Protein AF-A0A662WEZ5-F1 (afdb_monomer_lite)

Structure (mmCIF, N/CA/C/O backbone):
data_AF-A0A662WEZ5-F1
#
_entry.id   AF-A0A662WEZ5-F1
#
loop_
_atom_site.group_PDB
_atom_site.id
_atom_site.type_symbol
_atom_site.label_atom_id
_atom_site.label_alt_id
_atom_site.label_comp_id
_atom_site.label_asym_id
_atom_site.label_entity_id
_atom_site.label_seq_id
_atom_site.pdbx_PDB_ins_code
_atom_site.Cartn_x
_atom_site.Cartn_y
_atom_site.Cartn_z
_atom_site.occupancy
_atom_site.B_iso_or_equiv
_atom_site.auth_seq_id
_atom_site.auth_comp_id
_atom_site.auth_asym_id
_atom_site.auth_atom_id
_atom_site.pdbx_PDB_model_num
ATOM 1 N N . ALA A 1 1 ? 15.728 -5.614 21.031 1.00 66.12 1 ALA A N 1
ATOM 2 C CA . ALA A 1 1 ? 14.835 -4.623 20.395 1.00 66.12 1 ALA A CA 1
ATOM 3 C C . ALA A 1 1 ? 14.731 -4.954 18.913 1.00 66.12 1 ALA A C 1
ATOM 5 O O . ALA A 1 1 ? 15.714 -5.428 18.359 1.00 66.12 1 ALA A O 1
ATOM 6 N N . TRP A 1 2 ? 13.571 -4.762 18.289 1.00 79.69 2 TRP A N 1
ATOM 7 C CA . TRP A 1 2 ? 13.403 -4.985 16.850 1.00 79.69 2 TRP A CA 1
ATOM 8 C C . TRP A 1 2 ? 14.056 -3.827 16.080 1.00 79.69 2 TRP A C 1
ATOM 10 O O . TRP A 1 2 ? 13.787 -2.669 16.396 1.00 79.69 2 TRP A O 1
ATOM 20 N N . SER A 1 3 ? 14.935 -4.122 15.121 1.00 85.38 3 SER A N 1
ATOM 21 C CA . SER A 1 3 ? 15.594 -3.121 14.266 1.00 85.38 3 SER A CA 1
ATOM 22 C C . SER A 1 3 ? 14.822 -2.904 12.963 1.00 85.38 3 SER A C 1
ATOM 24 O O . SER A 1 3 ? 14.014 -3.743 12.563 1.00 85.38 3 SER A O 1
ATOM 26 N N . GLU A 1 4 ? 15.071 -1.785 12.275 1.00 85.81 4 GLU A N 1
ATOM 27 C CA . GLU A 1 4 ? 14.541 -1.594 10.921 1.00 85.81 4 GLU A CA 1
ATOM 28 C C . GLU A 1 4 ? 15.041 -2.699 9.980 1.00 85.81 4 GLU A C 1
ATOM 30 O O . GLU A 1 4 ? 16.149 -3.219 10.131 1.00 85.81 4 GLU A O 1
ATOM 35 N N . SER A 1 5 ? 14.217 -3.057 8.994 1.00 86.38 5 SER A N 1
ATOM 36 C CA . SER A 1 5 ? 14.626 -3.998 7.953 1.00 86.38 5 SER A CA 1
ATOM 37 C C . SER A 1 5 ? 15.771 -3.417 7.121 1.00 86.38 5 SER A C 1
ATOM 39 O O . SER A 1 5 ? 15.763 -2.233 6.800 1.00 86.38 5 SER A O 1
ATOM 41 N N . SER A 1 6 ? 16.715 -4.257 6.699 1.00 86.69 6 SER A N 1
ATOM 42 C CA . SER A 1 6 ? 17.748 -3.892 5.721 1.00 86.69 6 SER A CA 1
ATOM 43 C C . SER A 1 6 ? 17.216 -3.790 4.286 1.00 86.69 6 SER A C 1
ATOM 45 O O . SER A 1 6 ? 17.895 -3.250 3.417 1.00 86.69 6 SER A O 1
ATOM 47 N N . HIS A 1 7 ? 16.003 -4.287 4.020 1.00 83.88 7 HIS A N 1
ATOM 48 C CA . HIS A 1 7 ? 15.412 -4.280 2.685 1.00 83.88 7 HIS A CA 1
ATOM 49 C C . HIS A 1 7 ? 14.556 -3.028 2.499 1.00 83.88 7 HIS A C 1
ATOM 51 O O . HIS A 1 7 ? 13.577 -2.819 3.223 1.00 83.88 7 HIS A O 1
ATOM 57 N N . ASN A 1 8 ? 14.881 -2.229 1.480 1.00 78.56 8 ASN A N 1
ATOM 58 C CA . ASN A 1 8 ? 14.204 -0.960 1.194 1.00 78.56 8 ASN A CA 1
ATOM 59 C C . ASN A 1 8 ? 12.679 -1.105 1.080 1.00 78.56 8 ASN A C 1
ATOM 61 O O . ASN A 1 8 ? 11.951 -0.232 1.552 1.00 78.56 8 ASN A O 1
ATOM 65 N N . LEU A 1 9 ? 12.191 -2.234 0.547 1.00 79.94 9 LEU A N 1
ATOM 66 C CA . LEU A 1 9 ? 10.758 -2.507 0.453 1.00 79.94 9 LEU A CA 1
ATOM 67 C C . LEU A 1 9 ? 10.081 -2.457 1.817 1.00 79.94 9 LEU A C 1
ATOM 69 O O . LEU A 1 9 ? 9.149 -1.689 2.032 1.00 79.94 9 LEU A O 1
ATOM 73 N N . PHE A 1 10 ? 10.558 -3.279 2.749 1.00 85.19 10 PHE A N 1
ATOM 74 C CA . PHE A 1 10 ? 9.938 -3.418 4.060 1.00 85.19 10 PHE A CA 1
ATOM 75 C C . PHE A 1 10 ? 10.091 -2.144 4.888 1.00 85.19 10 PHE A C 1
ATOM 77 O O . PHE A 1 10 ? 9.192 -1.815 5.664 1.00 85.19 10 PHE A O 1
ATOM 84 N N . ARG A 1 11 ? 11.170 -1.378 4.680 1.00 85.81 11 ARG A N 1
ATOM 85 C CA . ARG A 1 11 ? 11.307 -0.032 5.257 1.00 85.81 11 ARG A CA 1
ATOM 86 C C . ARG A 1 11 ? 10.204 0.905 4.761 1.00 85.81 11 ARG A C 1
ATOM 88 O O . ARG A 1 11 ? 9.552 1.544 5.585 1.00 85.81 11 ARG A O 1
ATOM 95 N N . LEU A 1 12 ? 9.944 0.948 3.450 1.00 82.19 12 LEU A N 1
ATOM 96 C CA . LEU A 1 12 ? 8.873 1.776 2.884 1.00 82.19 12 LEU A CA 1
ATOM 97 C C . LEU A 1 12 ? 7.482 1.316 3.318 1.00 82.19 12 LEU A C 1
ATOM 99 O O . LEU A 1 12 ? 6.679 2.153 3.726 1.00 82.19 12 LEU A O 1
ATOM 103 N N . VAL A 1 13 ? 7.205 0.009 3.293 1.00 86.50 13 VAL A N 1
ATOM 104 C CA . VAL A 1 13 ? 5.933 -0.537 3.796 1.00 86.50 13 VAL A CA 1
ATOM 105 C C . VAL A 1 13 ? 5.736 -0.121 5.253 1.00 86.50 13 VAL A C 1
ATOM 107 O O . VAL A 1 13 ? 4.686 0.403 5.599 1.00 86.50 13 VAL A O 1
ATOM 110 N N . THR A 1 14 ? 6.765 -0.243 6.098 1.00 89.56 14 THR A N 1
ATOM 111 C CA . THR A 1 14 ? 6.704 0.191 7.506 1.00 89.56 14 THR A CA 1
ATOM 112 C C . THR A 1 14 ? 6.418 1.689 7.632 1.00 89.56 14 THR A C 1
ATOM 114 O O . THR A 1 14 ? 5.578 2.094 8.439 1.00 89.56 14 THR A O 1
ATOM 117 N N . LEU A 1 15 ? 7.088 2.524 6.833 1.00 87.62 15 LEU A N 1
ATOM 118 C CA . LEU A 1 15 ? 6.871 3.970 6.820 1.00 87.62 15 LEU A CA 1
ATOM 119 C C . LEU A 1 15 ? 5.429 4.325 6.426 1.00 87.62 15 LEU A C 1
ATOM 121 O O . LEU A 1 15 ? 4.801 5.149 7.094 1.00 87.62 15 LEU A O 1
ATOM 125 N N . HIS A 1 16 ? 4.897 3.710 5.369 1.00 88.88 16 HIS A N 1
ATOM 126 C CA . HIS A 1 16 ? 3.524 3.952 4.930 1.00 88.88 16 HIS A CA 1
ATOM 127 C C . HIS A 1 16 ? 2.503 3.416 5.938 1.00 88.88 16 HIS A C 1
ATOM 129 O O . HIS A 1 16 ? 1.541 4.118 6.227 1.00 88.88 16 HIS A O 1
ATOM 135 N N . SER A 1 17 ? 2.744 2.255 6.551 1.00 92.00 17 SER A N 1
ATOM 136 C CA . SER A 1 17 ? 1.883 1.698 7.603 1.00 92.00 17 SER A CA 1
ATOM 137 C C . SER A 1 17 ? 1.761 2.618 8.815 1.00 92.00 17 SER A C 1
ATOM 139 O O . SER A 1 17 ? 0.670 2.762 9.359 1.00 92.00 17 SER A O 1
ATOM 141 N N . ARG A 1 18 ? 2.851 3.286 9.226 1.00 93.12 18 ARG A N 1
ATOM 142 C CA . ARG A 1 18 ? 2.806 4.290 10.308 1.00 93.12 18 ARG A CA 1
ATOM 143 C C . ARG A 1 18 ? 1.871 5.447 9.943 1.00 93.12 18 ARG A C 1
ATOM 145 O O . ARG A 1 18 ? 0.983 5.782 10.719 1.00 93.12 18 ARG A O 1
ATOM 152 N N . LYS A 1 19 ? 2.018 5.996 8.732 1.00 92.81 19 LYS A N 1
ATOM 153 C CA . LYS A 1 19 ? 1.162 7.086 8.232 1.00 92.81 19 LYS A CA 1
ATOM 154 C C . LYS A 1 19 ? -0.301 6.657 8.067 1.00 92.81 19 LYS A C 1
ATOM 156 O O . LYS A 1 19 ? -1.195 7.427 8.407 1.00 92.81 19 LYS A O 1
ATOM 161 N N . ALA A 1 20 ? -0.540 5.441 7.576 1.00 93.81 20 ALA A N 1
ATOM 162 C CA . ALA A 1 20 ? -1.875 4.869 7.430 1.00 93.81 20 ALA A CA 1
ATOM 163 C C . ALA A 1 20 ? -2.553 4.698 8.796 1.00 93.81 20 ALA A C 1
ATOM 165 O O . ALA A 1 20 ? -3.692 5.114 8.977 1.00 93.81 20 ALA A O 1
ATOM 166 N N . LEU A 1 21 ? -1.839 4.169 9.794 1.00 96.06 21 LEU A N 1
ATOM 167 C CA . LEU A 1 21 ? -2.369 4.033 11.149 1.00 96.06 21 LEU A CA 1
ATOM 168 C C . LEU A 1 21 ? -2.719 5.392 11.770 1.00 96.06 21 LEU A C 1
ATOM 170 O O . LEU A 1 21 ? -3.780 5.526 12.375 1.00 96.06 21 LEU A O 1
ATOM 174 N N . ASP A 1 22 ? -1.871 6.407 11.600 1.00 96.69 22 ASP A N 1
ATOM 175 C CA . ASP A 1 22 ? -2.168 7.761 12.082 1.00 96.69 22 ASP A CA 1
ATOM 176 C C . ASP A 1 22 ? -3.401 8.364 11.394 1.00 96.69 22 ASP A C 1
ATOM 178 O O . ASP A 1 22 ? -4.175 9.081 12.029 1.00 96.69 22 ASP A O 1
ATOM 182 N N . HIS A 1 23 ? -3.610 8.060 10.112 1.00 95.44 23 HIS A N 1
ATOM 183 C CA . HIS A 1 23 ? -4.811 8.446 9.375 1.00 95.44 23 HIS A CA 1
ATOM 184 C C . HIS A 1 23 ? -6.061 7.732 9.913 1.00 95.44 23 HIS A C 1
ATOM 186 O O . HIS A 1 23 ? -7.027 8.396 1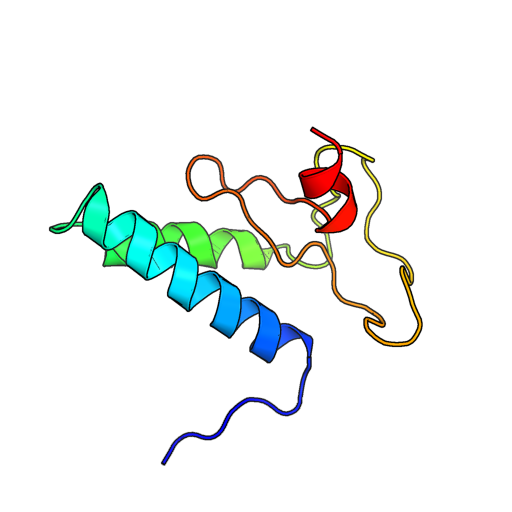0.294 1.00 95.44 23 HIS A O 1
ATOM 192 N N . PHE A 1 24 ? -6.027 6.401 10.022 1.00 96.94 24 PHE A N 1
ATOM 193 C CA . PHE A 1 24 ? -7.167 5.612 10.497 1.00 96.94 24 PHE A CA 1
ATOM 194 C C . PHE A 1 24 ? -7.511 5.900 11.958 1.00 96.94 24 PHE A C 1
ATOM 196 O O . PHE A 1 24 ? -8.682 5.932 12.308 1.00 96.94 24 PHE A O 1
ATOM 203 N N . ARG A 1 25 ? -6.531 6.200 12.817 1.00 97.38 25 ARG A N 1
ATOM 204 C CA . ARG A 1 25 ? -6.800 6.647 14.196 1.00 97.38 25 ARG A CA 1
ATOM 205 C C . ARG A 1 25 ? -7.604 7.943 14.255 1.00 97.38 25 ARG A C 1
ATOM 207 O O . ARG A 1 25 ? -8.407 8.107 15.164 1.00 97.38 25 ARG A O 1
ATOM 214 N N . LYS A 1 26 ? -7.379 8.865 13.314 1.00 96.50 26 LYS A N 1
ATOM 215 C CA . LYS A 1 26 ? -8.093 10.150 13.265 1.00 96.50 26 LYS A CA 1
ATOM 216 C C . LYS A 1 26 ? -9.509 10.005 12.716 1.00 96.50 26 LYS A C 1
ATOM 218 O O . LYS A 1 26 ? -10.395 10.715 13.173 1.00 96.50 26 LYS A O 1
ATOM 223 N N . GLN A 1 27 ? -9.709 9.133 11.729 1.00 95.31 27 GLN A N 1
ATOM 224 C CA . GLN A 1 27 ? -11.007 8.985 11.068 1.00 95.31 27 GLN A CA 1
ATOM 225 C C . GLN A 1 27 ? -11.897 7.903 11.692 1.00 95.31 27 GLN A C 1
ATOM 227 O O . GLN A 1 27 ? -13.104 8.096 11.795 1.00 95.31 27 GLN A O 1
ATOM 232 N N . GLN A 1 28 ? -11.317 6.768 12.089 1.00 95.12 28 GLN A N 1
ATOM 233 C CA . GLN A 1 28 ? -12.018 5.611 12.647 1.00 95.12 28 GLN A CA 1
ATOM 234 C C . GLN A 1 28 ? -11.261 5.043 13.868 1.00 95.12 28 GLN A C 1
ATOM 236 O O . GLN A 1 28 ? -10.704 3.948 13.792 1.00 95.12 28 GLN A O 1
ATOM 241 N N . PRO A 1 29 ? -11.201 5.758 15.009 1.00 96.44 29 PRO A N 1
ATOM 242 C CA . PRO A 1 29 ? -10.387 5.359 16.163 1.00 96.44 29 PRO A CA 1
ATOM 243 C C . PRO A 1 29 ? -10.698 3.944 16.678 1.00 96.44 29 PRO A C 1
ATOM 245 O O . PRO A 1 29 ? -9.771 3.169 16.911 1.00 96.44 29 PRO A O 1
ATOM 248 N N . GLU A 1 30 ? -11.979 3.575 16.761 1.00 98.00 30 GLU A N 1
ATOM 249 C CA . GLU A 1 30 ? -12.424 2.269 17.277 1.00 98.00 30 GLU A CA 1
ATOM 250 C C . GLU A 1 30 ? -12.084 1.096 16.343 1.00 98.00 30 GLU A C 1
ATOM 252 O O . GLU A 1 30 ? -11.852 -0.024 16.793 1.00 98.00 30 GLU A O 1
ATOM 257 N N . THR A 1 31 ? -12.016 1.339 15.030 1.00 97.31 31 THR A N 1
ATOM 258 C CA . THR A 1 31 ? -11.750 0.306 14.012 1.00 97.31 31 THR A CA 1
ATOM 259 C C . THR A 1 31 ? -10.416 0.515 13.296 1.00 97.31 31 THR A C 1
ATOM 261 O O . THR A 1 31 ? -10.150 -0.120 12.275 1.00 97.31 31 THR A O 1
ATOM 264 N N . CYS A 1 32 ? -9.532 1.370 13.820 1.00 97.00 32 CYS A N 1
ATOM 265 C CA . CYS A 1 32 ? -8.325 1.795 13.108 1.00 97.00 32 CYS A CA 1
ATOM 266 C C . CYS A 1 32 ? -7.392 0.629 12.753 1.00 97.00 32 CYS A C 1
ATOM 268 O O . CYS A 1 32 ? -6.804 0.613 11.672 1.00 97.00 32 CYS A O 1
ATOM 270 N N . PHE A 1 33 ? -7.295 -0.383 13.620 1.00 96.94 33 PHE A N 1
ATOM 271 C CA . PHE A 1 33 ? -6.524 -1.592 13.339 1.00 96.94 33 PHE A CA 1
ATOM 272 C C . PHE A 1 33 ? -7.168 -2.460 12.260 1.00 96.94 33 PHE A C 1
ATOM 274 O O . PHE A 1 33 ? -6.447 -2.981 11.416 1.00 96.94 33 PHE A O 1
ATOM 281 N N . TYR A 1 34 ? -8.499 -2.581 12.243 1.00 97.06 34 TYR A N 1
ATOM 282 C CA . TYR A 1 34 ? -9.205 -3.279 11.167 1.00 97.06 34 TYR A CA 1
ATOM 283 C C . TYR A 1 34 ? -8.876 -2.635 9.816 1.00 97.06 34 TYR A C 1
ATOM 285 O O . TYR A 1 34 ? -8.387 -3.318 8.919 1.00 97.06 34 TYR A O 1
ATOM 293 N N . HIS A 1 35 ? -9.013 -1.309 9.711 1.00 95.88 35 HIS A N 1
ATOM 294 C CA . HIS A 1 35 ? -8.666 -0.580 8.489 1.00 95.88 35 HIS A CA 1
ATOM 295 C C . HIS A 1 35 ? -7.183 -0.712 8.127 1.00 95.88 35 HIS A C 1
ATOM 297 O O . HIS A 1 35 ? -6.865 -0.931 6.958 1.00 95.88 35 HIS A O 1
ATOM 303 N N . LEU A 1 36 ? -6.274 -0.663 9.109 1.00 96.50 36 LEU A N 1
ATOM 304 C CA . LEU A 1 36 ? -4.846 -0.882 8.873 1.00 96.50 36 LEU A CA 1
ATOM 305 C C . LEU A 1 36 ? -4.564 -2.276 8.299 1.00 96.50 36 LEU A C 1
ATOM 307 O O . LEU A 1 36 ? -3.811 -2.384 7.334 1.00 96.50 36 LEU A O 1
ATOM 311 N N . PHE A 1 37 ? -5.139 -3.337 8.869 1.00 95.81 37 PHE A N 1
ATOM 312 C CA . PHE A 1 37 ? -4.909 -4.704 8.396 1.00 95.81 37 PHE A CA 1
ATOM 313 C C . PHE A 1 37 ? -5.542 -4.952 7.026 1.00 95.81 37 PHE A C 1
ATOM 315 O O . PHE A 1 37 ? -4.900 -5.561 6.170 1.00 95.81 37 PHE A O 1
ATOM 322 N N . THR A 1 38 ? -6.741 -4.421 6.775 1.00 95.31 38 THR A N 1
ATOM 323 C CA . THR A 1 38 ? -7.344 -4.430 5.435 1.00 95.31 38 THR A CA 1
ATOM 324 C C . THR A 1 38 ? -6.445 -3.713 4.429 1.00 95.31 38 THR A C 1
ATOM 326 O O . THR A 1 38 ? -6.174 -4.247 3.356 1.00 95.31 38 THR A O 1
ATOM 329 N N . TRP A 1 39 ? -5.918 -2.542 4.791 1.00 94.81 39 TRP A N 1
ATOM 330 C CA . TRP A 1 39 ? -5.023 -1.768 3.935 1.00 94.81 39 TRP A CA 1
ATOM 331 C C . TRP A 1 39 ? -3.679 -2.473 3.683 1.00 94.81 39 TRP A C 1
ATOM 333 O O . TRP A 1 39 ? -3.180 -2.486 2.556 1.00 94.81 39 TRP A O 1
ATOM 343 N N . LEU A 1 40 ? -3.116 -3.136 4.698 1.00 93.69 40 LEU A N 1
ATOM 344 C CA . LEU A 1 40 ? -1.937 -3.999 4.553 1.00 93.69 40 LEU A CA 1
ATOM 345 C C . LEU A 1 40 ? -2.195 -5.180 3.605 1.00 93.69 40 LEU A C 1
ATOM 347 O O . LEU A 1 40 ? -1.280 -5.609 2.900 1.00 93.69 40 LEU A O 1
ATOM 351 N N . GLY A 1 41 ? -3.435 -5.667 3.526 1.00 92.44 41 GLY A N 1
ATOM 352 C CA . GLY A 1 41 ? -3.844 -6.703 2.576 1.00 92.44 41 GLY A CA 1
ATOM 353 C C . GLY A 1 41 ? -3.597 -6.326 1.110 1.00 92.44 41 GLY A C 1
ATOM 354 O O . GLY A 1 41 ? -3.318 -7.199 0.289 1.00 92.44 41 GLY A O 1
ATOM 355 N N . TYR A 1 42 ? -3.577 -5.034 0.762 1.00 89.88 42 TYR A N 1
ATOM 356 C CA . TYR A 1 42 ? -3.290 -4.584 -0.608 1.00 89.88 42 TYR A CA 1
ATOM 357 C C . TYR A 1 42 ? -1.830 -4.796 -1.058 1.00 89.88 42 TYR A C 1
ATOM 359 O O . TYR A 1 42 ? -1.493 -4.524 -2.219 1.00 89.88 42 TYR A O 1
ATOM 367 N N . TYR A 1 43 ? -0.949 -5.270 -0.171 1.00 88.56 43 TYR A N 1
ATOM 368 C CA . TYR A 1 43 ? 0.420 -5.669 -0.510 1.00 88.56 43 TYR A CA 1
ATOM 369 C C . TYR A 1 43 ? 0.545 -7.155 -0.892 1.00 88.56 43 TYR A C 1
ATOM 371 O O . TYR A 1 43 ? 1.620 -7.560 -1.323 1.00 88.56 43 TYR A O 1
ATOM 379 N N . ASP A 1 44 ? -0.523 -7.958 -0.820 1.00 88.81 44 ASP A N 1
ATOM 380 C CA . ASP A 1 44 ? -0.502 -9.370 -1.248 1.00 88.81 44 ASP A CA 1
ATOM 381 C C . ASP A 1 44 ? -0.026 -9.523 -2.707 1.00 88.81 44 ASP A C 1
ATOM 383 O O . ASP A 1 44 ? 0.908 -10.257 -3.023 1.00 88.81 44 ASP A O 1
ATOM 387 N N . LYS A 1 45 ? -0.583 -8.701 -3.603 1.00 85.06 45 LYS A N 1
ATOM 388 C CA . LYS A 1 45 ? -0.224 -8.662 -5.031 1.00 85.06 45 LYS A CA 1
ATOM 389 C C . LYS A 1 45 ? 0.788 -7.576 -5.364 1.00 85.06 45 LYS A C 1
ATOM 391 O O . LYS A 1 45 ? 0.817 -7.078 -6.484 1.00 85.06 45 LYS A O 1
ATOM 396 N N . LEU A 1 46 ? 1.622 -7.185 -4.403 1.00 82.75 46 LEU A N 1
ATOM 397 C CA . LEU A 1 46 ? 2.511 -6.033 -4.522 1.00 82.75 46 LEU A CA 1
ATOM 398 C C . LEU A 1 46 ? 3.318 -6.026 -5.838 1.00 82.75 46 LEU A C 1
ATOM 400 O O . LEU A 1 46 ? 3.302 -5.020 -6.533 1.00 82.75 46 LEU A O 1
ATOM 404 N N . TYR A 1 47 ? 3.933 -7.142 -6.234 1.00 81.38 47 TYR A N 1
ATOM 405 C CA . TYR A 1 47 ? 4.723 -7.239 -7.477 1.00 81.38 47 TYR A CA 1
ATOM 406 C C . TYR A 1 47 ? 3.894 -7.368 -8.768 1.00 81.38 47 TYR A C 1
ATOM 408 O O . TYR A 1 47 ? 4.458 -7.374 -9.859 1.00 81.38 47 TYR A O 1
ATOM 416 N N . GLN A 1 48 ? 2.571 -7.485 -8.656 1.00 84.00 48 GLN A N 1
ATOM 417 C CA . GLN A 1 48 ? 1.641 -7.699 -9.769 1.00 84.00 48 GLN A CA 1
ATOM 418 C C . GLN A 1 48 ? 0.664 -6.530 -9.962 1.00 84.00 48 GLN A C 1
ATOM 420 O O . GLN A 1 48 ? -0.004 -6.462 -10.992 1.00 84.00 48 GLN A O 1
ATOM 425 N N . THR A 1 49 ? 0.571 -5.601 -9.004 1.00 86.19 49 THR A N 1
ATOM 426 C CA . THR A 1 49 ? -0.351 -4.460 -9.068 1.00 86.19 49 THR A CA 1
ATOM 427 C C . THR A 1 49 ? 0.285 -3.266 -9.798 1.00 86.19 49 THR A C 1
ATOM 429 O O . THR A 1 49 ? 1.244 -2.685 -9.280 1.00 86.19 49 THR A O 1
ATOM 432 N N . PRO A 1 50 ? -0.227 -2.854 -10.977 1.00 85.56 50 PRO A N 1
ATOM 433 C CA . PRO A 1 50 ? 0.294 -1.697 -11.702 1.00 85.56 50 PRO A CA 1
ATOM 434 C C . PRO A 1 50 ? -0.096 -0.379 -11.024 1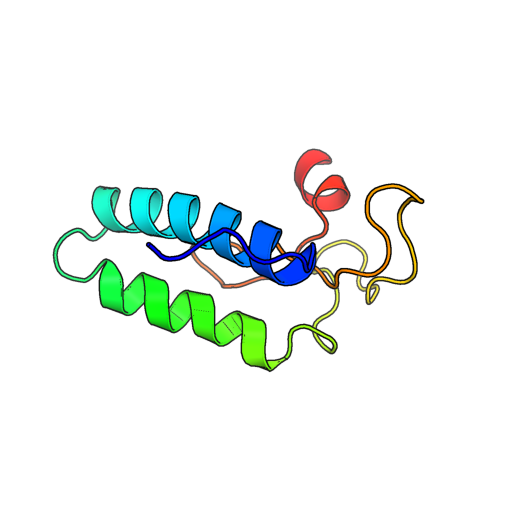.00 85.56 50 PRO A C 1
ATOM 436 O O . PRO A 1 50 ? -1.089 -0.298 -10.301 1.00 85.56 50 PRO A O 1
ATOM 439 N N . CYS A 1 51 ? 0.658 0.684 -11.305 1.00 86.50 51 CYS A N 1
ATOM 440 C CA . CYS A 1 51 ? 0.286 2.037 -10.896 1.00 86.50 51 CYS A CA 1
ATOM 441 C C . CYS A 1 51 ? -1.058 2.457 -11.517 1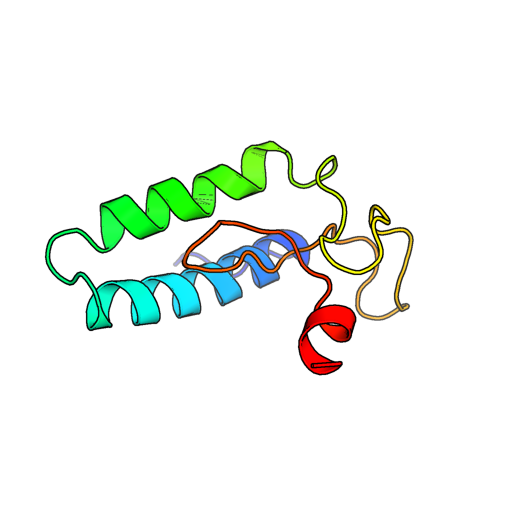.00 86.50 51 CYS A C 1
ATOM 443 O O . CYS A 1 51 ? -1.285 2.288 -12.717 1.00 86.50 51 CYS A O 1
ATOM 445 N N . SER A 1 52 ? -1.934 3.067 -10.721 1.00 88.50 52 SER A N 1
ATOM 446 C CA . SER A 1 52 ? -3.280 3.469 -11.144 1.00 88.50 52 SER A CA 1
ATOM 447 C C . SER A 1 52 ? -3.268 4.625 -12.148 1.00 88.50 52 SER A C 1
ATOM 449 O O . SER A 1 52 ? -4.191 4.711 -12.956 1.00 88.50 52 SER A O 1
ATOM 451 N N . VAL A 1 53 ? -2.205 5.439 -12.166 1.00 86.44 53 VAL A N 1
ATOM 452 C CA . VAL A 1 53 ? -2.026 6.565 -13.101 1.00 86.44 53 VAL A CA 1
ATOM 453 C C . VAL A 1 53 ? -1.369 6.099 -14.401 1.00 86.44 53 VAL A C 1
ATOM 455 O O . VAL A 1 53 ? -1.997 6.113 -15.453 1.00 86.44 53 VAL A O 1
ATOM 458 N N . CYS A 1 54 ? -0.120 5.624 -14.352 1.00 86.69 54 CYS A N 1
ATOM 459 C CA . CYS A 1 54 ? 0.640 5.317 -15.571 1.00 86.69 54 CYS A CA 1
ATOM 460 C C . CYS A 1 54 ? 0.440 3.890 -16.109 1.00 86.69 54 CYS A C 1
ATOM 462 O O . CYS A 1 54 ? 0.994 3.558 -17.155 1.00 86.69 54 CYS A O 1
ATOM 464 N N . LYS A 1 55 ? -0.309 3.037 -15.393 1.00 87.25 55 LYS A N 1
ATOM 465 C CA . LYS A 1 55 ? -0.600 1.626 -15.723 1.00 87.25 55 LYS A CA 1
ATOM 466 C C . LYS A 1 55 ? 0.620 0.708 -15.850 1.00 87.25 55 LYS A C 1
ATOM 468 O O . LYS A 1 55 ? 0.480 -0.444 -16.250 1.00 87.25 55 LYS A O 1
ATOM 473 N N . LYS A 1 56 ? 1.811 1.175 -15.476 1.00 81.25 56 LYS A N 1
ATOM 474 C CA . LYS A 1 56 ? 3.041 0.379 -15.510 1.00 81.25 56 LYS A CA 1
ATOM 475 C C . LYS A 1 56 ? 3.257 -0.327 -14.175 1.00 81.25 56 LYS A C 1
ATOM 477 O O . LYS A 1 56 ? 3.044 0.261 -13.113 1.00 81.25 56 LYS A O 1
ATOM 482 N N . LEU A 1 57 ? 3.699 -1.581 -14.248 1.00 77.06 57 LEU A N 1
ATOM 483 C CA . LEU A 1 57 ? 4.421 -2.225 -13.155 1.00 77.06 57 LEU A CA 1
ATOM 484 C C . LEU A 1 57 ? 5.822 -1.621 -13.099 1.00 77.06 57 LEU A C 1
ATOM 486 O O . LEU A 1 57 ? 6.401 -1.288 -14.136 1.00 77.06 57 LEU A O 1
ATOM 490 N N . LEU A 1 58 ? 6.344 -1.423 -11.895 1.00 61.75 58 LEU A N 1
ATOM 491 C CA . LEU A 1 58 ? 7.580 -0.677 -11.712 1.00 61.75 58 LEU A CA 1
ATOM 492 C C . LEU A 1 58 ? 8.768 -1.473 -12.285 1.00 61.75 5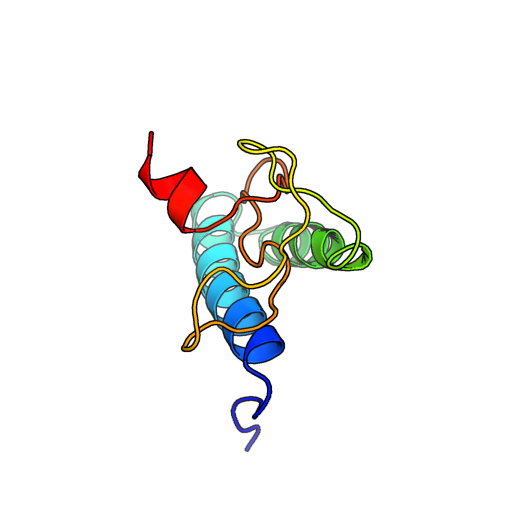8 LEU A C 1
ATOM 494 O O . LEU A 1 58 ? 9.089 -2.560 -11.812 1.00 61.75 58 LEU A O 1
ATOM 498 N N . ALA A 1 59 ? 9.426 -0.910 -13.300 1.00 56.91 59 ALA A N 1
ATOM 499 C CA . ALA A 1 59 ? 10.731 -1.327 -13.801 1.00 56.91 59 ALA A CA 1
ATOM 500 C C . ALA A 1 59 ? 11.680 -0.125 -13.648 1.00 56.91 59 ALA A C 1
ATOM 502 O O . ALA A 1 59 ? 11.587 0.829 -14.411 1.00 56.91 59 ALA A O 1
ATOM 503 N N . LYS A 1 60 ? 12.515 -0.154 -12.597 1.00 54.03 60 LYS A N 1
ATOM 504 C CA . LYS A 1 60 ? 13.612 0.784 -12.261 1.00 54.03 60 LYS A CA 1
ATOM 505 C C . LYS A 1 60 ? 13.319 2.289 -12.505 1.00 54.03 60 LYS A C 1
ATOM 507 O O . LYS A 1 60 ? 13.623 2.819 -13.566 1.00 54.03 60 LYS A O 1
ATOM 512 N N . GLU A 1 61 ? 12.808 3.007 -11.493 1.00 52.94 61 GLU A N 1
ATOM 513 C CA . GLU A 1 61 ? 12.538 4.464 -11.582 1.00 52.94 61 GLU A CA 1
ATOM 514 C C . GLU A 1 61 ? 13.721 5.392 -11.215 1.00 52.94 61 GLU A C 1
ATOM 516 O O . GLU A 1 61 ? 13.721 6.555 -11.628 1.00 52.94 61 GLU A O 1
ATOM 521 N N . SER A 1 62 ? 14.706 4.926 -10.438 1.00 55.97 62 SER A N 1
ATOM 522 C CA . SER A 1 62 ? 16.005 5.587 -10.199 1.00 55.97 62 SER A CA 1
ATOM 523 C C . SER A 1 62 ? 17.004 4.600 -9.570 1.00 55.97 62 SER A C 1
ATOM 525 O O . SER A 1 62 ? 16.617 3.496 -9.182 1.00 55.97 62 SER A O 1
ATOM 527 N N . GLU A 1 63 ? 18.287 4.970 -9.484 1.00 58.44 63 GLU A N 1
ATOM 528 C CA . GLU A 1 63 ? 19.326 4.137 -8.848 1.00 58.44 63 GLU A CA 1
ATOM 529 C C . GLU A 1 63 ? 19.184 4.073 -7.319 1.00 58.44 63 GLU A C 1
ATOM 531 O O . GLU A 1 63 ? 19.382 3.007 -6.742 1.00 58.44 63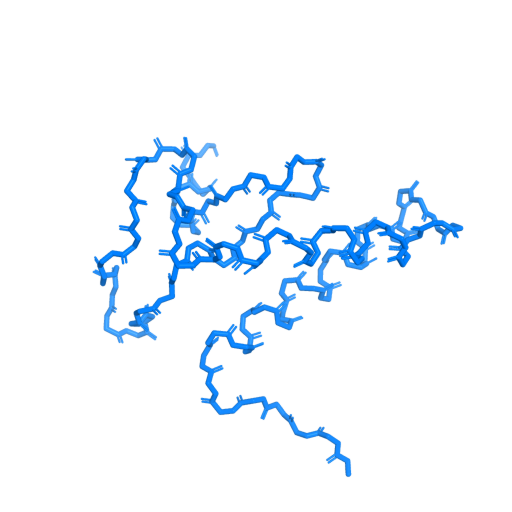 GLU A O 1
ATOM 536 N N . ASP A 1 64 ? 18.722 5.155 -6.683 1.00 55.53 64 ASP A N 1
ATOM 537 C CA . ASP A 1 64 ? 18.516 5.221 -5.224 1.00 55.53 64 ASP A CA 1
ATOM 538 C C . ASP A 1 64 ? 17.302 4.413 -4.733 1.00 55.53 64 ASP A C 1
ATOM 540 O O . ASP A 1 64 ? 17.249 3.976 -3.584 1.00 55.53 64 ASP A O 1
ATOM 544 N N . TRP A 1 65 ? 16.315 4.200 -5.610 1.00 56.31 65 TRP A N 1
ATOM 545 C CA . TRP A 1 65 ? 15.037 3.544 -5.300 1.00 56.31 65 TRP A CA 1
ATOM 546 C C . TRP A 1 65 ? 14.801 2.332 -6.198 1.00 56.31 65 TRP A C 1
ATOM 548 O O . TRP A 1 65 ? 13.709 2.105 -6.727 1.00 56.31 65 TRP A O 1
ATOM 558 N N . ALA A 1 66 ? 15.859 1.552 -6.400 1.00 51.69 66 ALA A N 1
ATOM 559 C CA . ALA A 1 66 ? 15.823 0.387 -7.259 1.00 51.69 66 ALA A CA 1
ATOM 560 C C . ALA A 1 66 ? 14.814 -0.668 -6.742 1.00 51.69 66 ALA A C 1
ATOM 562 O O . ALA A 1 66 ? 14.898 -1.137 -5.608 1.00 51.69 66 ALA A O 1
ATOM 563 N N . TYR A 1 67 ? 13.893 -1.064 -7.627 1.00 52.03 67 TYR A N 1
ATOM 564 C CA . TYR A 1 67 ? 13.048 -2.269 -7.549 1.00 52.03 67 TYR A CA 1
ATOM 565 C C . TYR A 1 67 ? 11.958 -2.343 -6.484 1.00 52.03 67 TYR A C 1
ATOM 567 O O . TYR A 1 67 ? 11.754 -3.410 -5.911 1.00 52.03 67 TYR A O 1
ATOM 575 N N . LEU A 1 68 ? 11.187 -1.281 -6.264 1.00 61.78 68 LEU A N 1
ATOM 576 C CA . LEU A 1 68 ? 9.998 -1.401 -5.423 1.00 61.78 68 LEU A CA 1
ATOM 577 C C . LEU A 1 68 ? 8.746 -1.218 -6.277 1.00 61.78 68 LEU A C 1
ATOM 579 O O . LEU A 1 68 ? 8.565 -0.127 -6.794 1.00 61.78 68 LEU A O 1
ATOM 583 N N . PRO A 1 69 ? 7.882 -2.233 -6.470 1.00 66.56 69 PRO A N 1
ATOM 584 C CA . PRO A 1 69 ? 6.518 -2.002 -6.962 1.00 66.56 69 PRO A CA 1
ATOM 585 C C . PRO A 1 69 ? 5.833 -0.886 -6.161 1.00 66.56 69 PRO A C 1
ATOM 587 O O . PRO A 1 69 ? 6.293 -0.608 -5.050 1.00 66.56 69 PRO A O 1
ATOM 590 N N . PRO A 1 70 ? 4.748 -0.265 -6.674 1.00 68.94 70 PRO A N 1
ATOM 591 C CA . PRO A 1 70 ? 4.087 0.852 -6.003 1.00 68.94 70 PRO A CA 1
ATOM 592 C C . PRO A 1 70 ? 3.991 0.575 -4.502 1.00 68.94 70 PRO A C 1
ATOM 594 O O . PRO A 1 70 ? 3.333 -0.383 -4.099 1.00 68.94 70 PRO A O 1
ATOM 597 N N . SER A 1 71 ? 4.733 1.315 -3.679 1.00 68.12 71 SER A N 1
ATOM 598 C CA . SER A 1 71 ? 4.753 1.057 -2.238 1.00 68.12 71 SER A CA 1
ATOM 599 C C . SER A 1 71 ? 3.624 1.806 -1.564 1.00 68.12 71 SER A C 1
ATOM 601 O O . SER A 1 71 ? 3.112 1.346 -0.559 1.00 68.12 71 SER A O 1
ATOM 603 N N . PHE A 1 72 ? 3.201 2.939 -2.121 1.00 81.94 72 PHE A N 1
ATOM 604 C CA . PHE A 1 72 ? 2.054 3.649 -1.599 1.00 81.94 72 PHE A CA 1
ATOM 605 C C . PHE A 1 72 ? 0.749 2.964 -2.021 1.00 81.94 72 PHE A C 1
ATOM 607 O O . PHE A 1 72 ? 0.591 2.472 -3.146 1.00 81.94 72 PHE A O 1
ATOM 614 N N . ARG A 1 73 ? -0.193 2.950 -1.085 1.00 87.31 73 ARG A N 1
ATOM 615 C CA . ARG A 1 73 ? -1.573 2.519 -1.267 1.00 87.31 73 ARG A CA 1
ATOM 616 C C . ARG A 1 73 ? -2.452 3.628 -0.724 1.00 87.31 73 ARG A C 1
ATOM 618 O O . ARG A 1 73 ? -2.264 4.022 0.429 1.00 87.31 73 ARG A O 1
ATOM 625 N N . ASP A 1 74 ? -3.392 4.106 -1.526 1.00 89.62 74 ASP A N 1
ATOM 626 C CA . ASP A 1 74 ? -4.394 5.050 -1.042 1.00 89.62 74 ASP A CA 1
ATOM 627 C C . ASP A 1 74 ? -5.147 4.460 0.162 1.00 89.62 74 ASP A C 1
ATOM 629 O O . ASP A 1 74 ? -5.442 3.263 0.204 1.00 89.62 74 ASP A O 1
ATOM 633 N N . TYR A 1 75 ? -5.418 5.290 1.167 1.00 90.19 75 TYR A N 1
ATOM 634 C CA . TYR A 1 75 ? -5.991 4.827 2.432 1.00 90.19 75 TYR A CA 1
ATOM 635 C C . TYR A 1 75 ? -7.477 4.484 2.310 1.00 90.19 75 TYR A C 1
ATOM 637 O O . TYR A 1 75 ? -7.964 3.661 3.081 1.00 90.19 75 TYR A O 1
ATOM 645 N N . SER A 1 76 ? -8.181 5.070 1.335 1.00 84.69 76 SER A N 1
ATOM 646 C CA . SER A 1 76 ? -9.614 4.835 1.134 1.00 84.69 76 SER A CA 1
ATOM 647 C C . SER A 1 76 ? -9.892 3.626 0.237 1.00 84.69 76 SER A C 1
ATOM 649 O O . SER A 1 76 ? -10.726 2.782 0.558 1.00 84.69 76 SER A O 1
ATOM 651 N N . SER A 1 77 ? -9.158 3.513 -0.868 1.00 87.75 77 SER A N 1
ATOM 652 C CA . SER A 1 77 ? -9.432 2.573 -1.957 1.00 87.75 77 SER A CA 1
ATOM 653 C C . SER A 1 77 ? -8.382 1.473 -2.101 1.00 87.75 77 SER A C 1
ATOM 655 O O . SER A 1 77 ? -8.604 0.508 -2.830 1.00 87.75 77 SER A O 1
ATOM 657 N N . GLY A 1 78 ? -7.216 1.612 -1.459 1.00 88.06 78 GLY A N 1
ATOM 658 C CA . GLY A 1 78 ? -6.096 0.694 -1.658 1.00 88.06 78 GLY A CA 1
ATOM 659 C C . GLY A 1 78 ? -5.427 0.809 -3.022 1.00 88.06 78 GLY A C 1
ATOM 660 O O . GLY A 1 78 ? -4.580 -0.021 -3.358 1.00 88.06 78 GLY A O 1
ATOM 661 N N . GLN A 1 79 ? -5.788 1.809 -3.828 1.00 89.44 79 GLN A N 1
ATOM 662 C CA . GLN A 1 79 ? -5.196 1.991 -5.144 1.00 89.44 79 GLN A CA 1
ATOM 663 C C . GLN A 1 79 ? -3.686 2.208 -5.040 1.00 89.44 79 GLN A C 1
ATOM 665 O O . GLN A 1 79 ? -3.177 2.907 -4.162 1.00 89.44 79 GLN A O 1
ATOM 670 N N . ALA A 1 80 ? -2.961 1.563 -5.945 1.00 88.75 80 ALA A N 1
ATOM 671 C CA . ALA A 1 80 ? -1.513 1.600 -6.003 1.00 88.75 80 ALA A CA 1
ATOM 672 C C . ALA A 1 80 ? -1.046 2.790 -6.843 1.00 88.75 80 ALA A C 1
ATOM 674 O O . ALA A 1 80 ? -1.530 2.980 -7.961 1.00 88.75 80 ALA A O 1
ATOM 675 N N . PHE A 1 81 ? -0.072 3.551 -6.347 1.00 84.06 81 PHE A N 1
ATOM 676 C CA . PHE A 1 81 ? 0.494 4.696 -7.064 1.00 84.06 81 PHE A CA 1
ATOM 677 C C . PHE A 1 81 ? 2.014 4.725 -6.938 1.00 84.06 81 PHE A C 1
ATOM 679 O O . PHE A 1 81 ? 2.570 4.390 -5.890 1.00 84.06 81 PHE A O 1
ATOM 686 N N . HIS A 1 82 ? 2.694 5.166 -7.996 1.00 80.31 82 HIS A N 1
ATOM 687 C CA . HIS A 1 82 ? 4.077 5.614 -7.861 1.00 80.31 82 HIS A CA 1
ATOM 688 C C . HIS A 1 82 ? 4.106 6.953 -7.129 1.00 80.31 82 HIS A C 1
ATOM 690 O O . HIS A 1 82 ? 3.259 7.812 -7.376 1.00 80.31 82 HIS A O 1
ATOM 696 N N . SER A 1 83 ? 5.125 7.173 -6.299 1.00 75.06 83 SER A N 1
ATOM 697 C CA . SER A 1 83 ? 5.298 8.435 -5.570 1.00 75.06 83 SER A CA 1
ATOM 698 C C . SER A 1 83 ? 5.347 9.645 -6.510 1.00 75.06 83 SER A C 1
ATOM 700 O O . SER A 1 83 ? 4.759 10.678 -6.213 1.00 75.06 83 SER A O 1
ATOM 702 N N . LYS A 1 84 ? 5.989 9.501 -7.680 1.00 75.06 84 LYS A N 1
ATOM 703 C CA . LYS A 1 84 ? 6.038 10.546 -8.718 1.00 75.06 84 LYS A CA 1
ATOM 704 C C . LYS A 1 84 ? 4.690 10.770 -9.406 1.00 75.06 84 LYS A C 1
ATOM 706 O O . LYS A 1 84 ? 4.398 11.888 -9.798 1.00 75.06 84 LYS A O 1
ATOM 711 N N . CYS A 1 85 ? 3.883 9.719 -9.559 1.00 79.75 85 CYS A N 1
ATOM 712 C CA . CYS A 1 85 ? 2.550 9.834 -10.150 1.00 79.75 85 CYS A CA 1
ATOM 713 C C . CYS A 1 85 ? 1.545 10.485 -9.196 1.00 79.75 85 CYS A C 1
ATOM 715 O O . CYS A 1 85 ? 0.595 11.082 -9.672 1.00 79.75 85 CYS A O 1
ATOM 717 N N . LEU A 1 86 ? 1.759 10.372 -7.881 1.00 74.00 86 LEU A N 1
ATOM 718 C CA . LEU A 1 86 ? 0.925 11.026 -6.873 1.00 74.00 86 LEU A CA 1
ATOM 719 C C . LEU A 1 86 ? 1.186 12.539 -6.797 1.00 74.00 86 LEU A C 1
ATOM 721 O O . LEU A 1 86 ? 0.268 13.310 -6.578 1.00 74.00 86 LEU A O 1
ATOM 725 N N . ALA A 1 87 ? 2.437 12.972 -6.975 1.00 64.00 87 ALA A N 1
ATOM 726 C CA . ALA A 1 87 ? 2.819 14.386 -6.901 1.00 64.00 87 ALA A CA 1
ATOM 727 C C . ALA A 1 87 ? 2.505 15.197 -8.178 1.00 64.00 87 ALA A C 1
ATOM 729 O O . ALA A 1 87 ? 2.875 16.364 -8.254 1.00 64.00 87 ALA A O 1
ATOM 730 N N . ALA A 1 88 ? 1.903 14.570 -9.192 1.00 53.78 88 ALA A N 1
ATOM 731 C CA . ALA A 1 88 ? 1.559 15.198 -10.468 1.00 53.78 88 ALA A CA 1
ATOM 732 C C . ALA A 1 88 ? 0.078 15.628 -10.559 1.00 53.78 88 ALA A C 1
ATOM 734 O O . ALA A 1 88 ? -0.363 16.001 -11.646 1.00 53.78 88 ALA A O 1
ATOM 735 N N . GLU A 1 89 ? -0.664 15.562 -9.448 1.00 41.81 89 GLU A N 1
ATOM 736 C CA . GLU A 1 89 ? -2.030 16.090 -9.288 1.00 41.81 89 GLU A CA 1
ATOM 737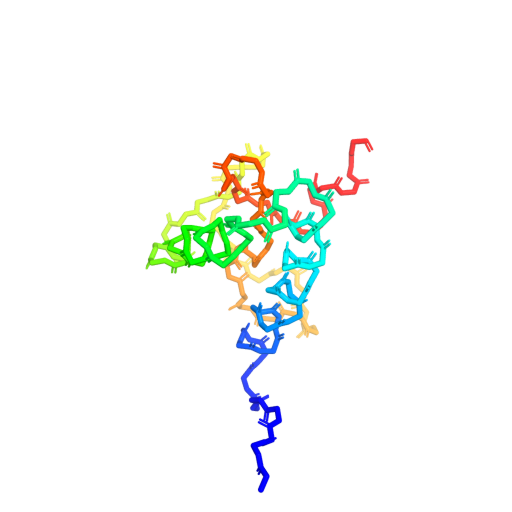 C C . GLU A 1 89 ? -2.037 17.425 -8.533 1.00 41.81 89 GLU A C 1
ATOM 739 O O . GLU A 1 89 ? -1.258 17.566 -7.559 1.00 41.81 89 GLU A O 1
#

Radius of gyration: 13.55 Å; chains: 1; bounding box: 32×26×36 Å

pLDDT: mean 82.35, std 13.76, range [41.81, 98.0]

Foldseek 3Di:
DDDQDPDPLSNLLVVQLVVLLVVLCVVPVPCSVVLSVVLVVLCPCFQPAAAPQPRDFDDDPDPVDHDGGQSDADSPHRGGHHPVRVVVD

Sequence (89 aa):
AWSESSHNLFRLVTLHSRKALDHFRKQQPETCFYHLFTWLGYYDKLYQTPCSVCKKLLAKESEDWAYLPPSFRDYSSGQAFHSKCLAAE

Secondary structure (DSSP, 8-state):
-PPPPSSHHHHHHHHHHHHHHHHHHHH-GGGHHHHHHHHHHTTTTTTT---TTT-PPP----STTTT----EE-TTT--EE-HHHHTT-